Protein AF-A0A7V2U0T9-F1 (afdb_monomer_lite)

Structure (mmCIF, N/CA/C/O backbone):
data_AF-A0A7V2U0T9-F1
#
_entry.id   AF-A0A7V2U0T9-F1
#
loop_
_atom_site.group_PDB
_atom_site.id
_atom_site.type_symbol
_atom_sit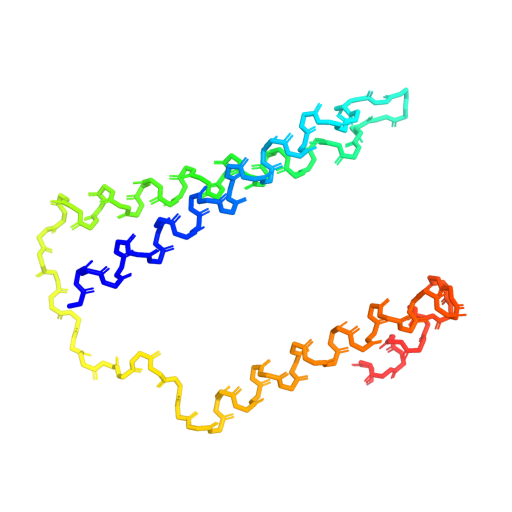e.label_atom_id
_atom_site.label_alt_id
_atom_site.label_comp_id
_atom_site.label_asym_id
_atom_site.label_entity_id
_atom_site.label_seq_id
_atom_site.pdbx_PDB_ins_code
_atom_site.Cartn_x
_atom_site.Cartn_y
_atom_site.Cartn_z
_atom_site.occupancy
_atom_site.B_iso_or_equiv
_atom_site.auth_seq_id
_atom_site.auth_comp_id
_atom_site.auth_asym_id
_atom_site.auth_atom_id
_atom_site.pdbx_PDB_model_num
ATOM 1 N N . MET A 1 1 ? -18.922 -1.205 17.157 1.00 58.66 1 MET A N 1
ATOM 2 C CA . MET A 1 1 ? -18.330 -0.487 16.005 1.00 58.66 1 MET A CA 1
ATOM 3 C C . MET A 1 1 ? -16.800 -0.569 16.012 1.00 58.66 1 MET A C 1
ATOM 5 O O . MET A 1 1 ? -16.251 -0.938 14.986 1.00 58.66 1 MET A O 1
ATOM 9 N N . LEU A 1 2 ? -16.125 -0.426 17.166 1.00 63.59 2 LEU A N 1
ATOM 10 C CA . LEU A 1 2 ? -14.659 -0.591 17.314 1.00 63.59 2 LEU A CA 1
ATOM 11 C C . LEU A 1 2 ? -14.043 -1.863 16.686 1.00 63.59 2 LEU A C 1
ATOM 13 O O . LEU A 1 2 ? -12.969 -1.805 16.097 1.00 63.59 2 LEU A O 1
ATOM 17 N N . ARG A 1 3 ? -14.708 -3.029 16.771 1.00 72.44 3 ARG A N 1
ATOM 18 C CA . ARG A 1 3 ? -14.193 -4.278 16.159 1.00 72.44 3 ARG A CA 1
ATOM 19 C C . ARG A 1 3 ? -14.112 -4.198 14.628 1.00 72.44 3 ARG A C 1
ATOM 21 O O . ARG A 1 3 ? -13.224 -4.807 14.047 1.00 72.44 3 ARG A O 1
ATOM 28 N N . ILE A 1 4 ? -15.012 -3.442 13.996 1.00 76.50 4 ILE A N 1
ATOM 29 C CA . ILE A 1 4 ? -15.063 -3.276 12.538 1.00 76.50 4 ILE A CA 1
ATOM 30 C C . ILE A 1 4 ? -13.955 -2.322 12.092 1.00 76.50 4 ILE A C 1
ATOM 32 O O . ILE A 1 4 ? -13.212 -2.666 11.185 1.00 76.50 4 ILE A O 1
ATOM 36 N N . TYR A 1 5 ? -13.768 -1.186 12.774 1.00 80.25 5 TYR A N 1
ATOM 37 C CA . TYR A 1 5 ? -12.679 -0.251 12.459 1.00 80.25 5 TYR A CA 1
ATOM 38 C C . TYR A 1 5 ? -11.300 -0.907 12.570 1.00 80.25 5 TYR A C 1
ATOM 40 O O . TYR A 1 5 ? -10.466 -0.753 11.680 1.00 80.25 5 TYR A O 1
ATOM 48 N N . ARG A 1 6 ? -11.094 -1.737 13.601 1.00 82.31 6 ARG A N 1
ATOM 49 C CA . ARG A 1 6 ? -9.869 -2.535 13.744 1.00 82.31 6 ARG A CA 1
ATOM 50 C C . ARG A 1 6 ? -9.693 -3.556 12.619 1.00 82.31 6 ARG A C 1
ATOM 52 O O . ARG A 1 6 ? -8.582 -3.711 12.128 1.00 82.31 6 ARG A O 1
ATOM 59 N N . ALA A 1 7 ? -10.767 -4.224 12.193 1.00 85.75 7 ALA A N 1
ATOM 60 C CA . ALA A 1 7 ? -10.717 -5.173 11.081 1.00 85.75 7 ALA A CA 1
ATOM 61 C C . ALA A 1 7 ? -10.402 -4.480 9.743 1.00 85.75 7 ALA A C 1
ATOM 63 O O . ALA A 1 7 ? -9.566 -4.964 8.984 1.00 85.75 7 ALA A O 1
ATOM 64 N N . THR A 1 8 ? -11.011 -3.323 9.475 1.00 87.12 8 THR A N 1
ATOM 65 C CA . THR A 1 8 ? -10.745 -2.526 8.270 1.00 87.12 8 THR A CA 1
ATOM 66 C C . THR A 1 8 ? -9.301 -2.034 8.235 1.00 87.12 8 THR A C 1
ATOM 68 O O . THR A 1 8 ? -8.623 -2.186 7.221 1.00 87.12 8 THR A O 1
ATOM 71 N N . ALA A 1 9 ? -8.793 -1.502 9.348 1.00 88.38 9 ALA A N 1
ATOM 72 C CA . ALA A 1 9 ? -7.409 -1.053 9.418 1.00 88.38 9 ALA A CA 1
ATOM 73 C C . ALA A 1 9 ? -6.410 -2.222 9.313 1.00 88.38 9 ALA A C 1
ATOM 75 O O . ALA A 1 9 ? -5.400 -2.108 8.618 1.00 88.38 9 ALA A O 1
ATOM 76 N N . ALA A 1 10 ? -6.717 -3.383 9.902 1.00 89.50 10 ALA A N 1
ATOM 77 C CA . ALA A 1 10 ? -5.922 -4.597 9.707 1.00 89.50 10 ALA A CA 1
ATOM 78 C C . ALA A 1 10 ? -5.901 -5.048 8.234 1.00 89.50 10 ALA A C 1
ATOM 80 O O . ALA A 1 10 ? -4.848 -5.428 7.728 1.00 89.50 10 ALA A O 1
ATOM 81 N N . CYS A 1 11 ? -7.030 -4.946 7.524 1.00 93.31 11 CYS A N 1
ATOM 82 C CA . CYS A 1 11 ? -7.097 -5.223 6.088 1.00 93.31 11 CYS A CA 1
ATOM 83 C C . CYS A 1 11 ? -6.201 -4.264 5.287 1.00 93.31 11 CYS A C 1
ATOM 85 O O . CYS A 1 11 ? -5.3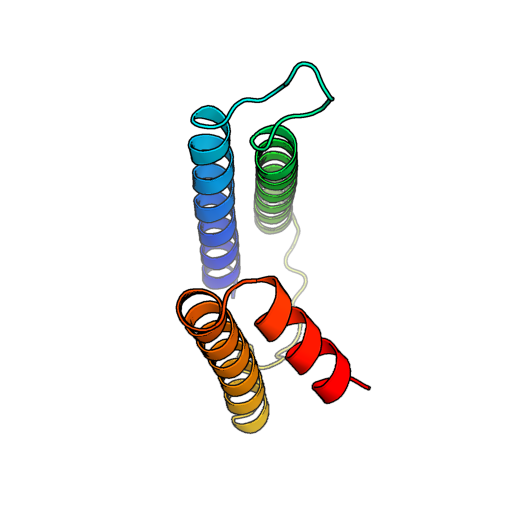80 -4.711 4.488 1.00 93.31 11 CYS A O 1
ATOM 87 N N . PHE A 1 12 ? -6.273 -2.955 5.555 1.00 92.88 12 PHE A N 1
ATOM 88 C CA . PHE A 1 12 ? -5.389 -1.980 4.906 1.00 92.88 12 PHE A CA 1
ATOM 89 C C . PHE A 1 12 ? -3.910 -2.193 5.239 1.00 92.88 12 PHE A C 1
ATOM 91 O O . PHE A 1 12 ? -3.066 -1.995 4.367 1.00 92.88 12 PHE A O 1
ATOM 98 N N . LEU A 1 13 ? -3.583 -2.641 6.456 1.00 94.12 13 LEU A N 1
ATOM 99 C CA . LEU A 1 13 ? -2.212 -3.022 6.805 1.00 94.12 13 LEU A CA 1
ATOM 100 C C . LEU A 1 13 ? -1.737 -4.239 6.019 1.00 94.12 13 LEU A C 1
ATOM 102 O O . LEU A 1 13 ? -0.607 -4.233 5.543 1.00 94.12 13 LEU A O 1
ATOM 106 N N . ALA A 1 14 ? -2.586 -5.252 5.843 1.00 94.06 14 ALA A N 1
ATOM 107 C CA . ALA A 1 14 ? -2.244 -6.418 5.037 1.00 94.06 14 ALA A CA 1
ATOM 108 C C . ALA A 1 14 ? -1.987 -6.029 3.571 1.00 94.06 14 ALA A C 1
ATOM 110 O O . ALA A 1 14 ? -0.987 -6.447 2.992 1.00 94.06 14 ALA A O 1
ATOM 111 N N . VAL A 1 15 ? -2.840 -5.173 2.994 1.00 94.75 15 VAL A N 1
ATOM 112 C CA . VAL A 1 15 ? -2.658 -4.649 1.628 1.00 94.75 15 VAL A CA 1
ATOM 113 C C . VAL A 1 15 ? -1.381 -3.812 1.511 1.00 94.75 15 VAL A C 1
ATOM 115 O O . VAL A 1 15 ? -0.629 -3.981 0.556 1.00 94.75 15 VAL A O 1
ATOM 118 N N . SER A 1 16 ? -1.101 -2.943 2.486 1.00 95.31 16 SER A N 1
ATOM 119 C CA . SER A 1 16 ? 0.142 -2.164 2.550 1.00 95.31 16 SER A CA 1
ATOM 120 C C . SER A 1 16 ? 1.376 -3.067 2.609 1.00 95.31 16 SER A C 1
ATOM 122 O O . SER A 1 16 ? 2.301 -2.878 1.822 1.00 95.31 16 SER A O 1
ATOM 124 N N . ALA A 1 17 ? 1.375 -4.072 3.487 1.00 94.88 17 ALA A N 1
ATOM 125 C CA . ALA A 1 17 ? 2.487 -5.006 3.629 1.00 94.88 17 ALA A CA 1
ATOM 126 C C . ALA A 1 17 ? 2.724 -5.802 2.340 1.00 94.88 17 ALA A C 1
ATOM 128 O O . ALA A 1 17 ? 3.867 -5.946 1.913 1.00 94.88 17 ALA A O 1
ATOM 129 N N . PHE A 1 18 ? 1.650 -6.262 1.693 1.00 94.31 18 PHE A N 1
ATOM 130 C CA . PHE A 1 18 ? 1.727 -6.927 0.395 1.00 94.31 18 PHE A CA 1
ATOM 131 C C . PHE A 1 18 ? 2.305 -6.006 -0.688 1.00 94.31 18 PHE A C 1
ATOM 133 O O . PHE A 1 18 ? 3.207 -6.413 -1.412 1.00 94.31 18 PHE A O 1
ATOM 140 N N . ALA A 1 19 ? 1.850 -4.752 -0.762 1.00 91.94 19 ALA A N 1
ATOM 141 C CA . ALA A 1 19 ? 2.367 -3.781 -1.724 1.00 91.94 19 ALA A CA 1
ATOM 142 C C . ALA A 1 19 ? 3.864 -3.498 -1.514 1.00 91.94 19 ALA A C 1
ATOM 144 O O . ALA A 1 19 ? 4.621 -3.480 -2.483 1.00 91.94 19 ALA A O 1
ATOM 145 N N . VAL A 1 20 ? 4.311 -3.322 -0.264 1.00 93.75 20 VAL A N 1
ATOM 146 C CA . VAL A 1 20 ? 5.738 -3.127 0.056 1.00 93.75 20 VAL A CA 1
ATOM 147 C C . VAL A 1 20 ? 6.554 -4.369 -0.298 1.00 93.75 20 VAL A C 1
ATOM 149 O O . VAL A 1 20 ? 7.619 -4.237 -0.896 1.00 93.75 20 VAL A O 1
ATOM 152 N N . TRP A 1 21 ? 6.052 -5.563 0.026 1.00 94.88 21 TRP A N 1
ATOM 153 C CA . TRP A 1 21 ? 6.730 -6.815 -0.303 1.00 94.88 21 TRP A CA 1
ATOM 154 C C . TRP A 1 21 ? 6.901 -6.974 -1.815 1.00 94.88 21 TRP A C 1
ATOM 156 O O . TRP A 1 21 ? 8.017 -7.197 -2.281 1.00 94.88 21 TRP A O 1
ATOM 166 N N . GLU A 1 22 ? 5.839 -6.775 -2.592 1.00 92.31 22 GLU A N 1
ATOM 167 C CA . GLU A 1 22 ? 5.923 -6.909 -4.046 1.00 92.31 22 GLU A CA 1
ATOM 168 C C . GLU A 1 22 ? 6.825 -5.838 -4.669 1.00 92.31 22 GLU A C 1
ATOM 170 O O . GLU A 1 22 ? 7.543 -6.100 -5.631 1.00 92.31 22 GLU A O 1
ATOM 175 N N . SER A 1 23 ? 6.887 -4.651 -4.063 1.00 90.19 23 SER A N 1
ATOM 176 C CA . SER A 1 23 ? 7.802 -3.592 -4.499 1.00 90.19 23 SER A CA 1
ATOM 177 C C . SER A 1 23 ? 9.273 -3.970 -4.370 1.00 90.19 23 SER A C 1
ATOM 179 O O . SER A 1 23 ? 10.079 -3.491 -5.161 1.00 90.19 23 SER A O 1
ATOM 181 N N . TRP A 1 24 ? 9.642 -4.816 -3.402 1.00 87.94 24 TRP A N 1
ATOM 182 C CA . TRP A 1 24 ? 11.018 -5.309 -3.274 1.00 87.94 24 TRP A CA 1
ATOM 183 C C . TRP A 1 24 ? 11.403 -6.309 -4.363 1.00 87.94 24 TRP A C 1
ATOM 185 O O . TRP A 1 24 ? 12.590 -6.453 -4.645 1.00 87.94 24 TRP A O 1
ATOM 195 N N . ASN A 1 25 ? 10.428 -6.966 -4.995 1.00 89.25 25 ASN A N 1
ATOM 196 C CA . ASN A 1 25 ? 10.673 -7.835 -6.147 1.00 89.25 25 ASN A CA 1
ATOM 197 C C . ASN A 1 25 ? 10.875 -7.038 -7.449 1.00 89.25 25 ASN A C 1
ATOM 199 O O . ASN A 1 25 ? 11.247 -7.612 -8.472 1.00 89.25 25 ASN A O 1
ATOM 203 N N . LEU A 1 26 ? 10.626 -5.726 -7.427 1.00 88.38 26 LEU A N 1
ATOM 204 C CA . LEU A 1 26 ? 10.721 -4.839 -8.579 1.00 88.38 26 LEU A CA 1
ATOM 205 C C . LEU A 1 26 ? 11.966 -3.953 -8.493 1.00 88.38 26 LEU A C 1
ATOM 207 O O . LEU A 1 26 ? 12.431 -3.574 -7.419 1.00 88.38 26 LEU A O 1
ATOM 211 N N . GLU A 1 27 ? 12.493 -3.571 -9.654 1.00 86.75 27 GLU A N 1
ATOM 212 C CA . GLU A 1 27 ? 13.650 -2.686 -9.726 1.00 86.75 27 GLU A CA 1
ATOM 213 C C . GLU A 1 27 ? 13.286 -1.305 -9.154 1.00 86.75 27 GLU A C 1
ATOM 215 O O . GLU A 1 27 ? 12.338 -0.651 -9.604 1.00 86.75 27 GLU A O 1
ATOM 220 N N . TYR A 1 28 ? 14.011 -0.867 -8.121 1.00 86.19 28 TYR A N 1
ATOM 221 C CA . TYR A 1 28 ? 13.733 0.406 -7.448 1.00 86.19 28 TYR A CA 1
ATOM 222 C C . TYR A 1 28 ? 14.205 1.609 -8.271 1.00 86.19 28 TYR A C 1
ATOM 224 O O . TYR A 1 28 ? 13.565 2.661 -8.277 1.00 86.19 28 TYR A O 1
ATOM 232 N N . TYR A 1 29 ? 15.317 1.460 -8.988 1.00 86.38 29 TYR A N 1
ATOM 233 C CA . TYR A 1 29 ? 15.897 2.510 -9.814 1.00 86.38 29 TYR A CA 1
ATOM 234 C C . TYR A 1 29 ? 16.464 1.914 -11.094 1.00 86.38 29 TYR A C 1
ATOM 236 O O . TYR A 1 29 ? 17.135 0.888 -11.062 1.00 86.38 29 TYR A O 1
ATOM 244 N N . THR A 1 30 ? 16.204 2.588 -12.206 1.00 85.06 30 THR A N 1
ATOM 245 C CA . THR A 1 30 ? 16.716 2.242 -13.533 1.00 85.06 30 THR A CA 1
ATOM 246 C C . THR A 1 30 ? 17.631 3.359 -14.031 1.00 85.06 30 THR A C 1
ATOM 248 O O . THR A 1 30 ? 17.670 4.453 -13.463 1.00 85.06 30 THR A O 1
ATOM 251 N N . SER A 1 31 ? 18.349 3.121 -15.128 1.00 84.31 31 SER A N 1
ATOM 252 C CA . SER A 1 31 ? 19.211 4.129 -15.762 1.00 84.31 31 SER A CA 1
ATOM 253 C C . SER A 1 31 ? 18.454 5.358 -16.287 1.00 84.31 31 SER A C 1
ATOM 255 O O . SER A 1 31 ? 19.059 6.412 -16.468 1.00 84.31 31 SER A O 1
ATOM 257 N N . LEU A 1 32 ? 17.143 5.238 -16.513 1.00 83.38 32 LEU A N 1
ATOM 258 C CA . LEU A 1 32 ? 16.277 6.308 -17.014 1.00 83.38 32 LEU A CA 1
ATOM 259 C C . LEU A 1 32 ? 15.518 7.045 -15.894 1.00 83.38 32 LEU A C 1
ATOM 261 O O . LEU A 1 32 ? 14.902 8.075 -16.164 1.00 83.38 32 LEU A O 1
ATOM 265 N N . GLY A 1 33 ? 15.556 6.549 -14.649 1.00 85.44 33 GLY A N 1
ATOM 266 C CA . GLY A 1 33 ? 14.840 7.146 -13.517 1.00 85.44 33 GLY A CA 1
ATOM 267 C C . GLY A 1 33 ? 14.281 6.127 -12.512 1.00 85.44 33 GLY A C 1
ATOM 268 O O . GLY A 1 33 ? 14.700 4.965 -12.515 1.00 85.44 33 GLY A O 1
ATOM 269 N N . PRO A 1 34 ? 13.342 6.545 -11.636 1.00 85.81 34 PRO A N 1
ATOM 270 C CA . PRO A 1 34 ? 12.739 5.665 -10.638 1.00 85.81 34 PRO A CA 1
ATOM 271 C C . PRO A 1 34 ? 12.077 4.464 -11.316 1.00 85.81 34 PRO A C 1
ATOM 273 O O . PRO A 1 34 ? 11.293 4.612 -12.254 1.00 85.81 34 PRO A O 1
ATOM 276 N N . GLY A 1 35 ? 12.444 3.272 -10.858 1.00 88.31 35 GLY A N 1
ATOM 277 C CA . GLY A 1 35 ? 11.959 2.022 -11.420 1.00 88.31 35 GLY A CA 1
ATOM 278 C C . GLY A 1 35 ? 10.528 1.698 -10.983 1.00 88.31 35 GLY A C 1
ATOM 279 O O . GLY A 1 35 ? 9.945 2.395 -10.144 1.00 88.31 35 GLY A O 1
ATOM 280 N N . PRO A 1 36 ? 9.940 0.622 -11.529 1.00 88.19 36 PRO A N 1
ATOM 281 C CA . PRO A 1 36 ? 8.559 0.235 -11.244 1.00 88.19 36 PRO A CA 1
ATOM 282 C C . PRO A 1 36 ? 8.303 -0.078 -9.761 1.00 88.19 36 PRO A C 1
ATOM 284 O O . PRO A 1 36 ? 7.163 0.038 -9.319 1.00 88.19 36 PRO A O 1
ATOM 287 N N . GLY A 1 37 ? 9.337 -0.421 -8.980 1.00 89.06 37 GLY A N 1
ATOM 288 C CA . GLY A 1 37 ? 9.225 -0.658 -7.537 1.00 89.06 37 GLY A CA 1
ATOM 289 C C . GLY A 1 37 ? 9.170 0.613 -6.683 1.00 89.06 37 GLY A C 1
ATOM 290 O O . GLY A 1 37 ? 8.745 0.556 -5.531 1.00 89.06 37 GLY A O 1
ATOM 291 N N . PHE A 1 38 ? 9.550 1.777 -7.222 1.00 90.75 38 PHE A N 1
ATOM 292 C CA . PHE A 1 38 ? 9.593 3.028 -6.457 1.00 90.75 38 PHE A CA 1
ATOM 293 C C . PHE A 1 38 ? 8.202 3.459 -5.977 1.00 90.75 38 PHE A C 1
ATOM 295 O O . PHE A 1 38 ? 7.986 3.705 -4.790 1.00 90.75 38 PHE A O 1
ATOM 302 N N . PHE A 1 39 ? 7.242 3.548 -6.899 1.00 91.38 39 PHE A N 1
ATOM 303 C CA . PHE A 1 39 ? 5.906 4.054 -6.591 1.00 91.38 39 PHE A CA 1
ATOM 304 C C . PHE A 1 39 ? 5.123 3.147 -5.626 1.00 91.38 39 PHE A C 1
ATOM 306 O O . PHE A 1 39 ? 4.627 3.663 -4.619 1.00 91.38 39 PHE A O 1
ATOM 313 N N . PRO A 1 40 ? 5.024 1.820 -5.856 1.00 91.31 40 PRO A N 1
ATOM 314 C CA . PRO A 1 40 ? 4.247 0.956 -4.977 1.00 91.31 40 PRO A CA 1
ATOM 315 C C . PRO A 1 40 ? 4.878 0.834 -3.578 1.00 91.31 40 PRO A C 1
ATOM 317 O O . PRO A 1 40 ? 4.137 0.686 -2.605 1.00 91.31 40 PRO A O 1
ATOM 320 N N . LEU A 1 41 ? 6.201 1.026 -3.441 1.00 93.12 41 LEU A N 1
ATOM 321 C CA . LEU A 1 41 ? 6.882 1.044 -2.144 1.00 93.12 41 LEU A CA 1
ATOM 322 C C . LEU A 1 41 ? 6.430 2.238 -1.302 1.00 93.12 41 LEU A C 1
ATOM 324 O O . LEU A 1 41 ? 5.962 2.065 -0.177 1.00 93.12 41 LEU A O 1
ATOM 328 N N . TRP A 1 42 ? 6.521 3.450 -1.852 1.00 93.38 42 TRP A N 1
ATOM 329 C CA . TRP A 1 42 ? 6.109 4.662 -1.141 1.00 93.38 42 TRP A CA 1
ATOM 330 C C . TRP A 1 42 ? 4.607 4.689 -0.866 1.00 93.38 42 TRP A C 1
ATOM 332 O O . TRP A 1 42 ? 4.190 5.088 0.224 1.00 93.38 42 TRP A O 1
ATOM 342 N N . LEU A 1 43 ? 3.797 4.208 -1.813 1.00 93.81 43 LEU A N 1
ATOM 343 C CA . LEU A 1 43 ? 2.355 4.070 -1.626 1.00 93.81 43 LEU A CA 1
ATOM 344 C C . LEU A 1 43 ? 2.034 3.088 -0.488 1.00 93.81 43 LEU A C 1
ATOM 346 O O . LEU A 1 43 ? 1.219 3.396 0.383 1.00 93.81 43 LEU A O 1
ATOM 350 N N . GLY A 1 44 ? 2.707 1.935 -0.462 1.00 94.56 44 GLY A N 1
ATOM 351 C CA . GLY A 1 44 ? 2.561 0.929 0.584 1.00 94.56 44 GLY A CA 1
ATOM 352 C C . GLY A 1 44 ? 2.980 1.455 1.958 1.00 94.56 44 GLY A C 1
ATOM 353 O O . GLY A 1 44 ? 2.229 1.292 2.921 1.00 94.56 44 GLY A O 1
ATOM 354 N N . VAL A 1 45 ? 4.114 2.156 2.052 1.00 94.69 45 VAL A N 1
ATOM 355 C CA . VAL A 1 45 ? 4.598 2.774 3.300 1.00 94.69 45 VAL A CA 1
ATOM 356 C C . VAL A 1 45 ? 3.620 3.832 3.813 1.00 94.69 45 VAL A C 1
ATOM 358 O O . VAL A 1 45 ? 3.266 3.814 4.993 1.00 94.69 45 VAL A O 1
ATOM 361 N N . ALA A 1 46 ? 3.134 4.720 2.942 1.00 95.69 46 ALA A N 1
ATOM 362 C CA . ALA A 1 46 ? 2.168 5.749 3.321 1.00 95.69 46 ALA A CA 1
ATOM 363 C C . ALA A 1 46 ? 0.845 5.135 3.805 1.00 95.69 46 ALA A C 1
ATOM 365 O O . ALA A 1 46 ? 0.331 5.524 4.856 1.00 95.69 46 ALA A O 1
ATOM 366 N N . LEU A 1 47 ? 0.322 4.137 3.084 1.00 94.25 47 LEU A N 1
ATOM 367 C CA . LEU A 1 47 ? -0.902 3.430 3.462 1.00 94.25 47 LEU A CA 1
ATOM 368 C C . LEU A 1 47 ? -0.750 2.716 4.813 1.00 94.25 47 LEU A C 1
ATOM 370 O O . LEU A 1 47 ? -1.637 2.805 5.663 1.00 94.25 47 LEU A O 1
ATOM 374 N N . GLY A 1 48 ? 0.381 2.046 5.031 1.00 95.00 48 GLY A N 1
ATOM 375 C CA . GLY A 1 48 ? 0.680 1.362 6.288 1.00 95.00 48 GLY A CA 1
ATOM 376 C C . GLY A 1 48 ? 0.789 2.338 7.455 1.00 95.00 48 GLY A C 1
ATOM 377 O O . GLY A 1 48 ? 0.157 2.132 8.491 1.00 95.00 48 GLY A O 1
ATOM 378 N N . GLY A 1 49 ? 1.510 3.445 7.260 1.00 94.69 49 GLY A N 1
ATOM 379 C CA . GLY A 1 49 ? 1.640 4.511 8.252 1.00 94.69 49 GLY A CA 1
ATOM 380 C C . GLY A 1 49 ? 0.293 5.130 8.631 1.00 94.69 49 GLY A C 1
ATOM 381 O O . GLY A 1 49 ? -0.013 5.256 9.816 1.00 94.69 49 GLY A O 1
ATOM 382 N N . LEU A 1 50 ? -0.552 5.445 7.644 1.00 92.88 50 LEU A N 1
ATOM 383 C CA . LEU A 1 50 ? -1.900 5.973 7.878 1.00 92.88 50 LEU A CA 1
ATOM 384 C C . LEU A 1 50 ? -2.802 4.963 8.594 1.00 92.88 50 LEU A C 1
ATOM 386 O O . LEU A 1 50 ? -3.558 5.347 9.485 1.00 92.88 50 LEU A O 1
ATOM 390 N N . SER A 1 51 ? -2.711 3.678 8.249 1.00 91.44 51 SER A N 1
ATOM 391 C CA . SER A 1 51 ? -3.508 2.637 8.903 1.00 91.44 51 SER A CA 1
ATOM 392 C C . SER A 1 51 ? -3.078 2.403 10.358 1.00 91.44 51 SER A C 1
ATOM 394 O O . SER A 1 51 ? -3.924 2.273 11.247 1.00 91.44 51 SER A O 1
ATOM 396 N N . LEU A 1 52 ? -1.770 2.435 10.644 1.00 91.31 52 LEU A N 1
ATOM 397 C CA . LEU A 1 52 ? -1.252 2.404 12.016 1.00 91.31 52 LEU A CA 1
ATOM 398 C C . LEU A 1 52 ? -1.685 3.637 12.809 1.00 91.31 52 LEU A C 1
ATOM 400 O O . LEU A 1 52 ? -2.123 3.502 13.952 1.00 91.31 52 LEU A O 1
ATOM 404 N N . ALA A 1 53 ? -1.601 4.824 12.204 1.00 90.00 53 ALA A N 1
ATOM 405 C CA . ALA A 1 53 ? -2.068 6.056 12.824 1.00 90.00 53 ALA A CA 1
ATOM 406 C C . ALA A 1 53 ? -3.565 5.968 13.147 1.00 90.00 53 ALA A C 1
ATOM 408 O O . ALA A 1 53 ? -3.957 6.279 14.268 1.00 90.00 53 ALA A O 1
ATOM 409 N N . TRP A 1 54 ? -4.388 5.460 12.225 1.00 87.69 54 TRP A N 1
ATOM 410 C CA . TRP A 1 54 ? -5.809 5.212 12.475 1.00 87.69 54 TRP A CA 1
ATOM 411 C C . TRP A 1 54 ? -6.008 4.267 13.664 1.00 87.69 54 TRP A C 1
ATOM 413 O O . TRP A 1 54 ? -6.753 4.595 14.585 1.00 87.69 54 TRP A O 1
ATOM 423 N N . LEU A 1 55 ? -5.329 3.116 13.691 1.00 87.06 55 LEU A N 1
ATOM 424 C CA . LEU A 1 55 ? -5.435 2.162 14.802 1.00 87.06 55 LEU A CA 1
ATOM 425 C C . LEU A 1 55 ? -5.025 2.768 16.143 1.00 87.06 55 LEU A C 1
ATOM 427 O O . LEU A 1 55 ? -5.664 2.482 17.159 1.00 87.06 55 LEU A O 1
ATOM 431 N N . ALA A 1 56 ? -3.978 3.592 16.151 1.00 86.12 56 ALA A N 1
ATOM 432 C CA . ALA A 1 56 ? -3.538 4.310 17.336 1.00 86.12 56 ALA A CA 1
ATOM 433 C C . ALA A 1 56 ? -4.596 5.332 17.774 1.00 86.12 56 ALA A C 1
ATOM 435 O O . ALA A 1 56 ? -4.994 5.328 18.935 1.00 86.12 56 ALA A O 1
ATOM 436 N N . LEU A 1 57 ? -5.122 6.143 16.853 1.00 84.94 57 LEU A N 1
ATOM 437 C CA . LEU A 1 57 ? -6.183 7.108 17.147 1.00 84.94 57 LEU A CA 1
ATOM 438 C C . LEU A 1 57 ? -7.458 6.427 17.661 1.00 84.94 57 LEU A C 1
ATOM 440 O O . LEU A 1 57 ? -8.059 6.927 18.600 1.00 84.94 57 LEU A O 1
ATOM 444 N N . GLU A 1 58 ? -7.848 5.279 17.115 1.00 82.38 58 GLU A N 1
ATOM 445 C CA . GLU A 1 58 ? -9.019 4.517 17.577 1.00 82.38 58 GLU A CA 1
ATOM 446 C C . GLU A 1 58 ? -8.772 3.847 18.943 1.00 82.38 58 GLU A C 1
ATOM 448 O O . GLU A 1 58 ? -9.702 3.613 19.712 1.00 82.38 58 GLU A O 1
ATOM 453 N N . SER A 1 59 ? -7.517 3.506 19.256 1.00 79.62 59 SER A N 1
ATOM 454 C CA . SER A 1 59 ? -7.154 2.854 20.523 1.00 79.62 59 SER A CA 1
ATOM 455 C C . SER A 1 59 ? -6.913 3.844 21.664 1.00 79.62 59 SER A C 1
ATOM 457 O O . SER A 1 59 ? -7.169 3.501 22.816 1.00 79.62 59 SER A O 1
ATOM 459 N N . PHE A 1 60 ? -6.434 5.054 21.359 1.00 76.12 60 PHE A N 1
ATOM 460 C CA . PHE A 1 60 ? -6.130 6.107 22.336 1.00 76.12 60 PHE A CA 1
ATOM 461 C C . PHE A 1 60 ? -7.158 7.250 22.348 1.00 76.12 60 PHE A C 1
ATOM 463 O O . PHE A 1 60 ? -7.244 7.998 23.323 1.00 76.12 60 PHE A O 1
ATOM 470 N N . GLY A 1 61 ? -7.944 7.408 21.286 1.00 61.66 61 GLY A N 1
ATOM 471 C CA . GLY A 1 61 ? -8.996 8.409 21.177 1.00 61.66 61 GLY A CA 1
ATOM 472 C C . GLY A 1 61 ? -10.210 8.029 22.016 1.00 61.66 61 GLY A C 1
ATOM 473 O O . GLY A 1 61 ? -10.764 6.940 21.890 1.00 61.66 61 GLY A O 1
ATOM 474 N N . ARG A 1 62 ? -10.645 8.949 22.882 1.00 54.09 62 ARG A N 1
ATOM 475 C CA . ARG A 1 62 ? -11.930 8.851 23.590 1.00 54.09 62 ARG A CA 1
ATOM 476 C C . ARG A 1 62 ? -13.058 8.649 22.581 1.00 54.09 62 ARG A C 1
ATOM 478 O O . ARG A 1 62 ? -13.118 9.385 21.600 1.00 54.09 62 ARG A O 1
ATOM 485 N N . GLU A 1 63 ? -13.954 7.703 22.873 1.00 52.06 63 GLU A N 1
ATOM 486 C CA . GLU A 1 63 ? -15.152 7.387 22.088 1.00 52.06 63 GLU A CA 1
ATOM 487 C C . GLU A 1 63 ? -15.891 8.661 21.657 1.00 52.06 63 GLU A C 1
ATOM 489 O O . GLU A 1 63 ? -16.705 9.221 22.397 1.00 52.06 63 GLU A O 1
ATOM 494 N N . LYS A 1 64 ? -15.652 9.119 20.428 1.00 49.84 64 LYS A N 1
ATOM 495 C CA . LYS A 1 64 ? -16.601 10.000 19.767 1.00 49.84 64 LYS A CA 1
ATOM 496 C C . LYS A 1 64 ? -17.679 9.063 19.243 1.00 49.84 64 LYS A C 1
ATOM 498 O O . LYS A 1 64 ? -17.466 8.358 18.262 1.00 49.84 64 LYS A O 1
ATOM 503 N N . LYS A 1 65 ? -18.797 8.974 19.970 1.00 44.88 65 LYS A N 1
ATOM 504 C CA . LYS A 1 65 ? -20.021 8.316 19.495 1.00 44.88 65 LYS A CA 1
ATOM 505 C C . LYS A 1 65 ? -20.430 8.991 18.187 1.00 44.88 65 LYS A C 1
ATOM 507 O O . LYS A 1 65 ? -21.142 9.987 18.202 1.00 44.88 65 LYS A O 1
ATOM 512 N N . GLU A 1 66 ? -19.945 8.480 17.063 1.00 50.19 66 GLU A N 1
ATOM 513 C CA . GLU A 1 66 ? -20.527 8.810 15.775 1.00 50.19 66 GLU A CA 1
ATOM 514 C C . GLU A 1 66 ? -21.867 8.088 15.690 1.00 50.19 66 GLU A C 1
ATOM 516 O O . GLU A 1 66 ? -21.966 6.858 15.685 1.00 50.19 66 GLU A O 1
ATOM 521 N N . GLU A 1 67 ? -22.920 8.895 15.721 1.00 43.00 67 GLU A N 1
ATOM 522 C CA . GLU A 1 67 ? -24.297 8.480 15.552 1.00 43.00 67 GLU A CA 1
ATOM 523 C C . GLU A 1 67 ? -24.464 7.767 14.204 1.00 43.00 67 GLU A C 1
ATOM 525 O O . GLU A 1 67 ? -24.454 8.373 13.137 1.00 43.00 67 GLU A O 1
ATOM 530 N N . GLY A 1 68 ? -24.619 6.445 14.265 1.00 48.03 68 GLY A N 1
ATOM 531 C CA . GLY A 1 68 ? -25.705 5.741 13.584 1.00 48.03 68 GLY A CA 1
ATOM 532 C C . GLY A 1 68 ? -25.889 5.948 12.079 1.00 48.03 68 GLY A C 1
ATOM 533 O O . GLY A 1 68 ? -27.020 5.831 11.613 1.00 48.03 68 GLY A O 1
ATOM 534 N N . LYS A 1 69 ? -24.846 6.199 11.283 1.00 48.25 69 LYS A N 1
ATOM 535 C CA . LYS A 1 69 ? -24.956 6.018 9.828 1.00 48.25 69 LYS A CA 1
ATOM 536 C C . LYS A 1 69 ? -24.698 4.554 9.494 1.00 48.25 69 LYS A C 1
ATOM 538 O O . LYS A 1 69 ? -23.635 4.014 9.790 1.00 48.25 69 LYS A O 1
ATOM 543 N N . ALA A 1 70 ? -25.708 3.895 8.926 1.00 55.12 70 ALA A N 1
ATOM 544 C CA . ALA A 1 70 ? -25.609 2.518 8.467 1.00 55.12 70 ALA A CA 1
ATOM 545 C C . ALA A 1 70 ? -24.378 2.364 7.555 1.00 55.12 70 ALA A C 1
ATOM 547 O O . ALA A 1 70 ? -24.259 3.033 6.535 1.00 55.12 70 ALA A O 1
ATOM 548 N N . PHE A 1 71 ? -23.458 1.490 7.965 1.00 54.78 71 PHE A N 1
ATOM 549 C CA . PHE A 1 71 ? -22.169 1.237 7.313 1.00 54.78 71 PHE A CA 1
ATOM 550 C C . PHE A 1 71 ? -22.315 0.618 5.911 1.00 54.78 71 PHE A C 1
ATOM 552 O O . PHE A 1 71 ? -21.404 0.673 5.092 1.00 54.78 71 PHE A O 1
ATOM 559 N N . LEU A 1 72 ? -23.480 0.031 5.626 1.00 56.00 72 LEU A N 1
ATOM 560 C CA . LEU A 1 72 ? -23.836 -0.450 4.301 1.00 56.00 72 LEU A CA 1
ATOM 561 C C . LEU A 1 72 ? -24.458 0.703 3.508 1.00 56.00 72 LEU A C 1
ATOM 563 O O . LEU A 1 72 ? -25.453 1.274 3.971 1.00 56.00 72 LEU A O 1
ATOM 567 N N . PRO A 1 73 ? -23.945 1.013 2.299 1.00 56.91 73 PRO A N 1
ATOM 568 C CA . PRO A 1 73 ? -24.686 1.855 1.383 1.00 56.91 73 PRO A CA 1
ATOM 569 C C . PRO A 1 73 ? -26.087 1.249 1.204 1.00 56.91 73 PRO A C 1
ATOM 571 O O . PRO A 1 73 ? -26.222 0.018 1.183 1.00 56.91 73 PRO A O 1
ATOM 574 N N . PRO A 1 74 ? -27.136 2.068 1.025 1.00 69.56 74 PRO A N 1
ATOM 575 C CA . PRO A 1 74 ? -28.422 1.577 0.543 1.00 69.56 74 PRO A CA 1
ATOM 576 C C . PRO A 1 74 ? -28.193 0.647 -0.653 1.00 69.56 74 PRO A C 1
ATOM 578 O O . PRO A 1 74 ? -27.237 0.849 -1.397 1.00 69.56 74 PRO A O 1
ATOM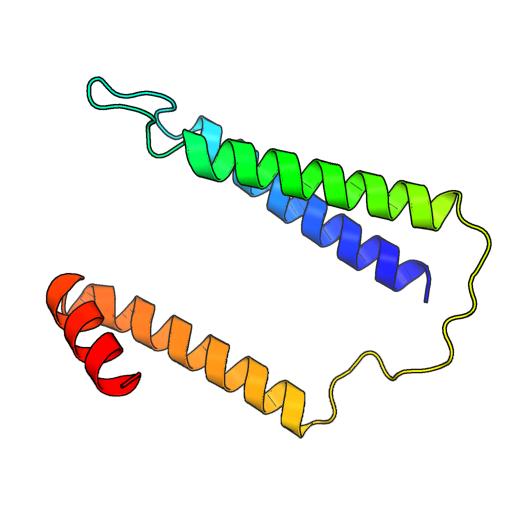 581 N N . ARG A 1 75 ? -29.047 -0.358 -0.870 1.00 66.31 75 ARG A N 1
ATOM 582 C CA . ARG A 1 75 ? -28.861 -1.399 -1.910 1.00 66.31 75 ARG A CA 1
ATOM 583 C C . ARG A 1 75 ? -28.424 -0.829 -3.275 1.00 66.31 75 ARG A C 1
ATOM 585 O O . ARG A 1 75 ? -27.583 -1.414 -3.945 1.00 66.31 75 ARG A O 1
ATOM 592 N N . ALA A 1 76 ? -28.919 0.361 -3.624 1.00 68.00 76 ALA A N 1
ATOM 593 C CA . ALA A 1 76 ? -28.515 1.135 -4.798 1.00 68.00 76 ALA A CA 1
ATOM 594 C C . ALA A 1 76 ? -27.018 1.525 -4.840 1.00 68.00 76 ALA A C 1
ATOM 596 O O . ALA A 1 76 ? -26.389 1.445 -5.891 1.00 68.00 76 ALA A O 1
ATOM 597 N N . GLY A 1 77 ? -26.425 1.923 -3.713 1.00 71.19 77 GLY A N 1
ATOM 598 C CA . GLY A 1 77 ? -25.000 2.233 -3.600 1.00 71.19 77 GLY A CA 1
ATOM 599 C C . GLY A 1 77 ? -24.110 0.998 -3.742 1.00 71.19 77 GLY A C 1
ATOM 600 O O . GLY A 1 77 ? -23.074 1.080 -4.394 1.00 71.19 77 GLY A O 1
ATOM 601 N N . LEU A 1 78 ? -24.536 -0.158 -3.219 1.00 76.94 78 LEU A N 1
ATOM 602 C CA . LEU A 1 78 ? -23.792 -1.411 -3.386 1.00 76.94 78 LEU A CA 1
ATOM 603 C C . LEU A 1 78 ? -23.782 -1.870 -4.850 1.00 76.94 78 LEU A C 1
ATOM 605 O O . LEU A 1 78 ? -22.728 -2.236 -5.365 1.00 76.94 78 LEU A O 1
ATOM 609 N N . VAL A 1 79 ? -24.934 -1.786 -5.530 1.00 80.00 79 VAL A N 1
ATOM 610 C CA . VAL A 1 79 ? -25.030 -2.068 -6.970 1.00 80.00 79 VAL A CA 1
ATOM 611 C C . VAL A 1 79 ? -24.095 -1.145 -7.742 1.00 80.00 79 VAL A C 1
ATOM 613 O O . VAL A 1 79 ? -23.295 -1.637 -8.520 1.00 80.00 79 VAL A O 1
ATOM 616 N N . ARG A 1 80 ? -24.105 0.165 -7.467 1.00 77.44 80 ARG A N 1
ATOM 617 C CA . ARG A 1 80 ? -23.246 1.129 -8.173 1.00 77.44 80 ARG A CA 1
ATOM 618 C C . ARG A 1 80 ? -21.753 0.824 -8.019 1.00 77.44 80 ARG A C 1
ATOM 620 O O . ARG A 1 80 ? -21.024 0.882 -9.005 1.00 77.44 80 ARG A O 1
ATOM 627 N N . VAL A 1 81 ? -21.304 0.478 -6.810 1.00 80.12 81 VAL A N 1
ATOM 628 C CA . VAL A 1 81 ? -19.907 0.083 -6.556 1.00 80.12 81 VAL A CA 1
ATOM 629 C C . VAL A 1 81 ? -19.558 -1.197 -7.317 1.00 80.12 81 VAL A C 1
ATOM 631 O O . VAL A 1 81 ? -18.532 -1.242 -7.992 1.00 80.12 81 VAL A O 1
ATOM 634 N N . LEU A 1 82 ? -20.428 -2.210 -7.270 1.00 84.69 82 LEU A N 1
ATOM 635 C CA . LEU A 1 82 ? -20.236 -3.460 -8.008 1.00 84.69 82 LEU A CA 1
ATOM 636 C C . LEU A 1 82 ? -20.197 -3.241 -9.522 1.00 84.69 82 LEU A C 1
ATOM 638 O O . LEU A 1 82 ? -19.347 -3.830 -10.183 1.00 84.69 82 LEU A O 1
ATOM 642 N N . THR A 1 83 ? -21.051 -2.376 -10.074 1.00 82.94 83 THR A N 1
ATOM 643 C CA . THR A 1 83 ? -21.051 -2.068 -11.510 1.00 82.94 83 THR A CA 1
ATOM 644 C C . THR A 1 83 ? -19.736 -1.421 -11.940 1.00 82.94 83 THR A C 1
ATOM 646 O O . THR A 1 83 ? -19.191 -1.790 -12.975 1.00 82.94 83 THR A O 1
ATOM 649 N N . ILE A 1 84 ? -19.196 -0.495 -11.141 1.00 84.62 84 ILE A N 1
ATOM 650 C CA . ILE A 1 84 ? -17.914 0.164 -11.439 1.00 84.62 84 ILE A CA 1
ATOM 651 C C . ILE A 1 84 ? -16.761 -0.842 -11.374 1.00 84.62 84 ILE A C 1
ATOM 653 O O . ILE A 1 84 ? -15.930 -0.879 -12.279 1.00 84.62 84 ILE A O 1
ATOM 657 N N . LEU A 1 85 ? -16.724 -1.691 -10.342 1.00 85.00 85 LEU A N 1
ATOM 658 C CA . LEU A 1 85 ? -15.707 -2.738 -10.219 1.00 85.00 85 LEU A CA 1
ATOM 659 C C . LEU A 1 85 ? -15.787 -3.750 -11.369 1.00 85.00 85 LEU A C 1
ATOM 661 O O . LEU A 1 85 ? -14.756 -4.126 -11.922 1.00 85.00 85 LEU A O 1
ATOM 665 N N . ALA A 1 86 ? -16.996 -4.152 -11.764 1.00 86.75 86 ALA A N 1
ATOM 666 C CA . ALA A 1 86 ? -17.211 -5.046 -12.896 1.00 86.75 86 ALA A CA 1
ATOM 667 C C . ALA A 1 86 ? -16.775 -4.403 -14.221 1.00 86.75 86 ALA A C 1
ATOM 669 O O . ALA A 1 86 ? -16.123 -5.061 -15.026 1.00 86.75 86 ALA A O 1
ATOM 670 N N . ALA A 1 87 ? -17.075 -3.117 -14.431 1.00 80.19 87 ALA A N 1
ATOM 671 C CA . ALA A 1 87 ? -16.630 -2.376 -15.608 1.00 80.19 87 ALA A CA 1
ATOM 672 C C . ALA A 1 87 ? -15.096 -2.264 -15.665 1.00 80.19 87 ALA A C 1
ATOM 674 O O . ALA A 1 87 ? -14.506 -2.515 -16.713 1.00 80.19 87 ALA A O 1
ATOM 675 N N . LEU A 1 88 ? -14.443 -1.968 -14.535 1.00 81.12 88 LEU A N 1
ATOM 676 C CA . LEU A 1 88 ? -12.979 -1.937 -14.425 1.00 81.12 88 LEU A CA 1
ATOM 677 C C . LEU A 1 88 ? -12.350 -3.304 -14.722 1.00 81.12 88 LEU A C 1
ATOM 679 O O . LEU A 1 88 ? -11.389 -3.385 -15.484 1.00 81.12 88 LEU A O 1
ATOM 683 N N . ALA A 1 89 ? -12.905 -4.379 -14.160 1.00 82.81 89 ALA A N 1
ATOM 684 C CA . ALA A 1 89 ? -12.422 -5.736 -14.402 1.00 82.81 89 ALA A CA 1
ATOM 685 C C . ALA A 1 89 ? -12.609 -6.160 -15.868 1.00 82.81 89 ALA A C 1
ATOM 687 O O . ALA A 1 89 ? -11.694 -6.725 -16.469 1.00 82.81 89 ALA A O 1
ATOM 688 N N . ALA A 1 90 ? -13.761 -5.843 -16.467 1.00 81.25 90 ALA A N 1
ATOM 689 C CA . ALA A 1 90 ? -14.026 -6.100 -17.879 1.00 81.25 90 ALA A CA 1
ATOM 690 C C . ALA A 1 90 ? -13.047 -5.334 -18.783 1.00 81.25 90 ALA A C 1
ATOM 692 O O . ALA A 1 90 ? -12.500 -5.912 -19.720 1.00 81.25 90 ALA A O 1
ATOM 693 N N . MET A 1 91 ? -12.767 -4.069 -18.461 1.00 71.50 91 MET A N 1
ATOM 694 C CA . MET A 1 91 ? -11.795 -3.242 -19.177 1.00 71.50 91 MET A CA 1
ATOM 695 C C . MET A 1 91 ? -10.380 -3.829 -19.102 1.00 71.50 91 MET A C 1
ATOM 697 O O . MET A 1 91 ? -9.708 -3.958 -20.124 1.00 71.50 91 MET A O 1
ATOM 701 N N . ALA A 1 92 ? -9.942 -4.230 -17.905 1.00 76.62 92 ALA A N 1
ATOM 702 C CA . ALA A 1 92 ? -8.641 -4.861 -17.702 1.00 76.62 92 ALA A CA 1
ATOM 703 C C . ALA A 1 92 ? -8.519 -6.184 -18.483 1.00 76.62 92 ALA A C 1
ATOM 705 O O . ALA A 1 92 ? -7.474 -6.456 -19.074 1.00 76.62 92 ALA A O 1
ATOM 706 N N . GLY A 1 93 ? -9.596 -6.975 -18.550 1.00 78.44 93 GLY A N 1
ATOM 707 C CA . GLY A 1 93 ? -9.656 -8.190 -19.367 1.00 78.44 93 GLY A CA 1
ATOM 708 C C . GLY A 1 93 ? -9.591 -7.907 -20.871 1.00 78.44 93 GLY A C 1
ATOM 709 O O . GLY A 1 93 ? -8.833 -8.560 -21.589 1.00 78.44 93 GLY A O 1
ATOM 710 N N . LEU A 1 94 ? -10.321 -6.892 -21.347 1.00 71.00 94 LEU A N 1
ATOM 711 C CA . LEU A 1 94 ? -10.263 -6.441 -22.742 1.00 71.00 94 LEU A CA 1
ATOM 712 C C . LEU A 1 94 ? -8.863 -5.960 -23.131 1.00 71.00 94 LEU A C 1
ATOM 714 O O . LEU A 1 94 ? -8.445 -6.178 -24.267 1.00 71.00 94 LEU A O 1
ATOM 718 N N . MET A 1 95 ? -8.118 -5.383 -22.186 1.00 65.38 95 MET A N 1
ATOM 719 C CA . MET A 1 95 ? -6.743 -4.929 -22.395 1.00 65.38 95 MET A CA 1
ATOM 720 C C . MET A 1 95 ? -5.795 -6.062 -22.796 1.00 65.38 95 MET A C 1
ATOM 722 O O . MET A 1 95 ? -4.865 -5.829 -23.567 1.00 65.38 95 MET A O 1
ATOM 726 N N . ASN A 1 96 ? -6.066 -7.286 -22.335 1.00 62.47 96 ASN A N 1
ATOM 727 C CA . ASN A 1 96 ? -5.289 -8.472 -22.687 1.00 62.47 96 ASN A CA 1
ATOM 728 C C . ASN A 1 96 ? -5.661 -9.034 -24.078 1.00 62.47 96 ASN A C 1
ATOM 730 O O . ASN A 1 96 ? -4.831 -9.666 -24.721 1.00 62.47 96 ASN A O 1
ATOM 734 N N . LEU A 1 97 ? -6.887 -8.785 -24.568 1.00 67.44 97 LEU A N 1
ATOM 735 C CA . LEU A 1 97 ? -7.346 -9.223 -25.900 1.00 67.44 97 LEU A CA 1
ATOM 736 C C . LEU A 1 97 ? -7.046 -8.205 -27.011 1.00 67.44 97 LEU A C 1
ATOM 738 O O . LEU A 1 97 ? -6.656 -8.588 -28.110 1.00 67.44 97 LEU A O 1
ATOM 742 N N . LEU A 1 98 ? -7.275 -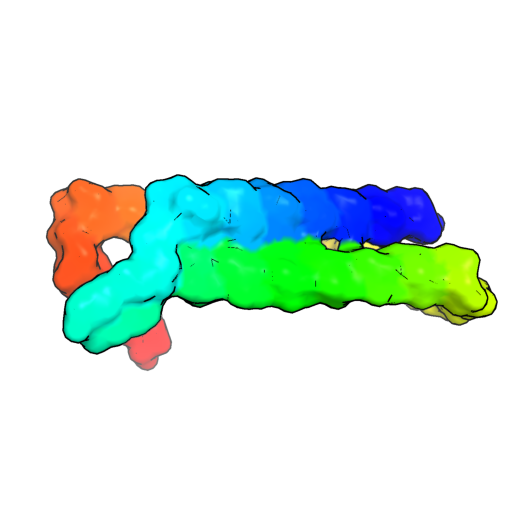6.919 -26.744 1.00 68.19 98 LEU A N 1
ATOM 743 C CA . LEU A 1 98 ? -7.205 -5.832 -27.731 1.00 68.19 98 LEU A CA 1
ATOM 744 C C . LEU A 1 98 ? -5.870 -5.074 -27.693 1.00 68.19 98 LEU A C 1
ATOM 746 O O . LEU A 1 98 ? -5.582 -4.275 -28.584 1.00 68.19 98 LEU A O 1
ATOM 750 N N . GLY A 1 99 ? -5.062 -5.302 -26.657 1.00 71.56 99 GLY A N 1
ATOM 751 C CA . GLY A 1 99 ? -3.862 -4.527 -26.372 1.00 71.56 99 GLY A CA 1
ATOM 752 C C . GLY A 1 99 ? -4.165 -3.190 -25.683 1.00 71.56 99 GLY A C 1
ATOM 753 O O . GLY A 1 99 ? -5.284 -2.662 -25.709 1.00 71.56 99 GLY A O 1
ATOM 754 N N . PHE A 1 100 ? -3.130 -2.626 -25.052 1.00 72.12 100 PHE A N 1
ATOM 755 C CA . PHE A 1 100 ? -3.213 -1.392 -24.263 1.00 72.12 100 PHE A CA 1
ATOM 756 C C . PHE A 1 100 ? -3.716 -0.191 -25.081 1.00 72.12 100 PHE A C 1
ATOM 758 O O . PHE A 1 100 ? -4.601 0.533 -24.630 1.00 72.12 100 PHE A O 1
ATOM 765 N N . GLN A 1 101 ? -3.202 -0.005 -26.302 1.00 74.44 101 GLN A N 1
ATOM 766 C CA . GLN A 1 101 ? -3.497 1.168 -27.137 1.00 74.44 101 GLN A CA 1
ATOM 767 C C . GLN A 1 101 ? -4.968 1.249 -27.573 1.00 74.44 101 GLN A C 1
ATOM 769 O O . GLN A 1 101 ? -5.579 2.308 -27.448 1.00 74.44 101 GLN A O 1
ATOM 774 N N . VAL A 1 102 ? -5.560 0.141 -28.037 1.00 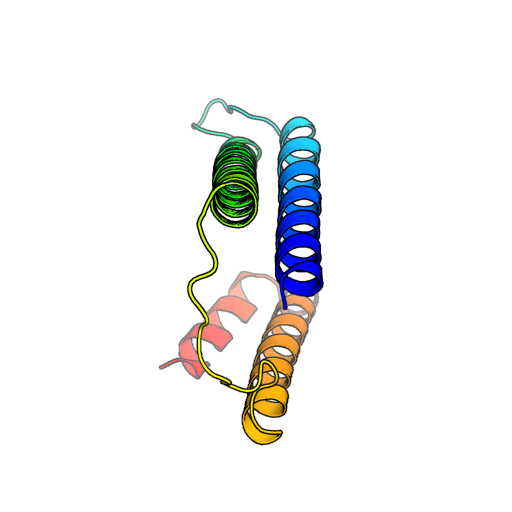78.56 102 VAL A N 1
ATOM 775 C CA . VAL A 1 102 ? -6.965 0.111 -28.491 1.00 78.56 102 VAL A CA 1
ATOM 776 C C . VAL A 1 102 ? -7.924 0.259 -27.309 1.00 78.56 102 VAL A C 1
ATOM 778 O O . VAL A 1 102 ? -8.926 0.968 -27.398 1.00 78.56 102 VAL A O 1
ATOM 781 N N . SER A 1 103 ? -7.585 -0.353 -26.173 1.00 72.38 103 SER A N 1
ATOM 782 C CA . SER A 1 103 ? -8.392 -0.288 -24.953 1.00 72.38 103 SER A CA 1
ATOM 783 C C . SER A 1 103 ? -8.442 1.131 -24.383 1.00 72.38 103 SER A C 1
ATOM 785 O O . SER A 1 103 ? -9.525 1.656 -24.138 1.00 72.38 103 SER A O 1
ATOM 787 N N . MET A 1 104 ? -7.294 1.800 -24.242 1.00 73.62 104 MET A N 1
ATOM 788 C CA . MET A 1 104 ? -7.251 3.189 -23.769 1.00 73.62 104 MET A CA 1
ATOM 789 C C . MET A 1 104 ? -8.008 4.145 -24.700 1.00 73.62 104 MET A C 1
ATOM 791 O O . MET A 1 104 ? -8.720 5.027 -24.224 1.00 73.62 104 MET A O 1
ATOM 795 N N . PHE A 1 105 ? -7.912 3.945 -26.018 1.00 82.25 105 PHE A N 1
ATOM 796 C CA . PHE A 1 105 ? -8.634 4.764 -26.993 1.00 82.25 105 PHE A CA 1
ATOM 797 C C . PHE A 1 105 ? -10.159 4.661 -26.829 1.00 82.25 105 PHE A C 1
ATOM 799 O O . PHE A 1 105 ? -10.843 5.682 -26.740 1.00 82.25 105 PHE A O 1
ATOM 806 N N . LEU A 1 106 ? -10.692 3.439 -26.718 1.00 76.44 106 LEU A N 1
ATOM 807 C CA . LEU A 1 106 ? -12.126 3.216 -26.500 1.00 76.44 106 LEU A CA 1
ATOM 808 C C . LEU A 1 106 ? -12.604 3.761 -25.147 1.00 76.44 106 LEU A C 1
ATOM 810 O O . LEU A 1 106 ? -13.703 4.305 -25.058 1.00 76.44 106 LEU A O 1
ATOM 814 N N . PHE A 1 107 ? -11.776 3.652 -24.105 1.00 73.25 107 PHE A N 1
ATOM 815 C CA . PHE A 1 107 ? -12.098 4.166 -22.774 1.00 73.25 107 PHE A CA 1
ATOM 816 C C . PHE A 1 107 ? -12.267 5.685 -22.754 1.00 73.25 107 PHE A C 1
ATOM 818 O O . PHE A 1 107 ? -13.222 6.188 -22.167 1.00 73.25 107 PHE A O 1
ATOM 825 N N . VAL A 1 108 ? -11.365 6.414 -23.417 1.00 78.19 108 VAL A N 1
ATOM 826 C CA . VAL A 1 108 ? -11.421 7.881 -23.483 1.00 78.19 108 VAL A CA 1
ATOM 827 C C . VAL A 1 108 ? -12.663 8.351 -24.241 1.00 78.19 108 VAL A C 1
ATOM 829 O O . VAL A 1 108 ? -13.303 9.295 -23.794 1.00 78.19 108 VAL A O 1
ATOM 832 N N . ILE A 1 109 ? -13.048 7.669 -25.327 1.00 83.94 109 ILE A N 1
ATOM 833 C CA . ILE A 1 109 ? -14.297 7.970 -26.051 1.00 83.94 109 ILE A CA 1
ATOM 834 C C . ILE A 1 109 ? -15.524 7.717 -25.175 1.00 83.94 109 ILE A C 1
ATOM 836 O O . ILE A 1 109 ? -16.472 8.485 -25.230 1.00 83.94 109 ILE A O 1
ATOM 840 N N . PHE A 1 110 ? -15.525 6.650 -24.375 1.00 77.62 110 PHE A N 1
ATOM 841 C CA . PHE A 1 110 ? -16.654 6.339 -23.497 1.00 77.62 110 PHE A CA 1
ATOM 842 C C . PHE A 1 110 ? -16.820 7.341 -22.339 1.00 77.62 110 PHE A C 1
ATOM 844 O O . PHE A 1 110 ? -17.928 7.516 -21.835 1.00 77.62 110 PHE A O 1
ATOM 851 N N . LEU A 1 111 ? -15.727 7.959 -21.882 1.00 72.25 111 LEU A N 1
ATOM 852 C CA . LEU A 1 111 ? -15.724 8.910 -20.764 1.00 72.25 111 LEU A CA 1
ATOM 853 C C . LEU A 1 111 ? -16.040 10.361 -21.158 1.00 72.25 111 LEU A C 1
ATOM 855 O O . LEU A 1 111 ? -16.377 11.143 -20.266 1.00 72.25 111 LEU A O 1
ATOM 859 N N . LEU A 1 112 ? -15.877 10.716 -22.436 1.00 71.56 112 LEU A N 1
ATOM 860 C CA . LEU A 1 112 ? -16.179 12.036 -23.007 1.00 71.56 112 LEU A CA 1
ATOM 861 C C . LEU A 1 112 ? -17.664 12.161 -23.367 1.00 71.56 112 LEU A C 1
ATOM 863 O O . LEU A 1 112 ? -18.219 13.251 -23.105 1.00 71.56 112 LEU A O 1
#

pLDDT: mean 79.65, std 13.3, range [43.0, 95.69]

Foldseek 3Di:
DLVVLLVVLVVLLVVLVVLLVVLVVWDQADPVGGTPSVVSNVVSVVSNVVSVVSNVCSVVPDDPPPPDDDPDDDPVVVVVVVVVVVVVVVLVVVCVVVNDPVSVVVVVVVVD

Rad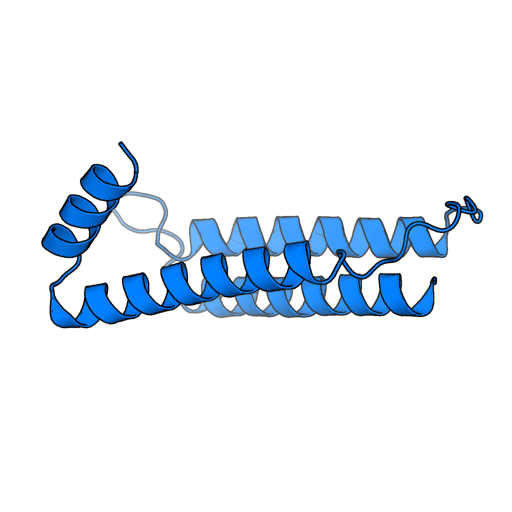ius of gyration: 19.27 Å; chains: 1; bounding box: 48×21×52 Å

Secondary structure (DSSP, 8-state):
-HHHHHHHHHHHHHHHHHHHHHHHTS-SEETTEE-TTHHHHHHHHHHHHHHHHHHHHHHHS---------SS--HHHHHHHHHHHHHHHHHHHHHHHH-HHHHHHHHHHHH-

Sequence (112 aa):
MLRIYRATAACFLAVSAFAVWESWNLEYYTSLGPGPGFFPLWLGVALGGLSLAWLALESFGREKKEEGKAFLPPRAGLVRVLTILAALAAMAGLMNLLGFQVSMFLFVIFLL